Protein AF-A0A3N0J181-F1 (afdb_monomer_lite)

InterPro domains:
  IPR013321 Arc-type ribbon-helix-helix [G3DSA:1.10.1220.10] (3-51)

Structure (mmCIF, N/CA/C/O backbone):
data_AF-A0A3N0J181-F1
#
_entry.id   AF-A0A3N0J181-F1
#
loop_
_atom_site.group_PDB
_atom_site.id
_atom_site.type_symbol
_atom_site.label_atom_id
_atom_site.label_alt_id
_atom_site.label_comp_id
_atom_site.label_asym_id
_atom_site.label_entity_id
_atom_site.label_seq_id
_atom_site.pdbx_PDB_ins_code
_atom_site.Cartn_x
_atom_site.Cartn_y
_atom_site.Cartn_z
_atom_site.occupancy
_atom_site.B_iso_or_equiv
_atom_site.auth_seq_id
_atom_site.auth_comp_id
_atom_site.auth_asym_id
_atom_site.auth_atom_id
_atom_site.pdbx_PDB_model_num
ATOM 1 N N . MET A 1 1 ? -23.253 -2.675 42.049 1.00 45.16 1 MET A N 1
ATOM 2 C CA . MET A 1 1 ? -23.308 -2.747 40.576 1.00 45.16 1 MET A CA 1
ATOM 3 C C . MET A 1 1 ? -21.968 -2.260 40.051 1.00 45.16 1 MET A C 1
ATOM 5 O O . MET A 1 1 ? -21.766 -1.061 39.927 1.00 45.16 1 MET A O 1
ATOM 9 N N . THR A 1 2 ? -21.003 -3.159 39.881 1.00 50.66 2 THR A N 1
ATOM 10 C CA . THR A 1 2 ? -19.735 -2.849 39.208 1.00 50.66 2 THR A CA 1
ATOM 11 C C . THR A 1 2 ? -20.042 -2.689 37.723 1.00 50.66 2 THR A C 1
ATOM 13 O O . THR A 1 2 ? -20.605 -3.595 37.118 1.00 50.66 2 THR A O 1
ATOM 16 N N . SER A 1 3 ? -19.765 -1.514 37.157 1.00 55.97 3 SER A N 1
ATOM 17 C CA . SER A 1 3 ? -19.936 -1.277 35.722 1.00 55.97 3 SER A CA 1
ATOM 18 C C . SER A 1 3 ? -18.940 -2.153 34.963 1.00 55.97 3 SER A C 1
ATOM 20 O O . SER A 1 3 ? -17.737 -1.992 35.158 1.00 55.97 3 SER A O 1
ATOM 22 N N . ASP A 1 4 ? -19.423 -3.059 34.111 1.00 84.25 4 ASP A N 1
ATOM 23 C CA . ASP A 1 4 ? -18.606 -3.963 33.279 1.00 84.25 4 ASP A CA 1
ATOM 24 C C . ASP A 1 4 ? -18.040 -3.234 32.044 1.00 84.25 4 ASP A C 1
ATOM 2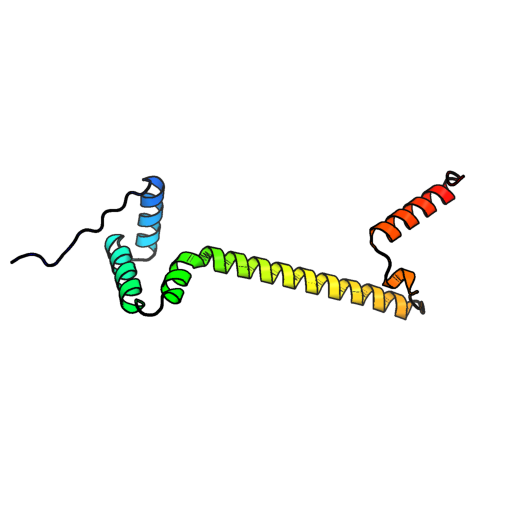6 O O . ASP A 1 4 ? -18.118 -3.676 30.901 1.00 84.25 4 ASP A O 1
ATOM 30 N N . THR A 1 5 ? -17.556 -2.012 32.262 1.00 84.94 5 THR A N 1
ATOM 31 C CA . THR A 1 5 ? -17.083 -1.108 31.215 1.00 84.94 5 THR A CA 1
ATOM 32 C C . THR A 1 5 ? -15.667 -0.673 31.536 1.00 84.94 5 THR A C 1
ATOM 34 O O . THR A 1 5 ? -15.432 -0.019 32.555 1.00 84.94 5 THR A O 1
ATOM 37 N N . VAL A 1 6 ? -14.736 -0.984 30.641 1.00 91.38 6 VAL A N 1
ATOM 38 C CA . VAL A 1 6 ? -13.336 -0.556 30.729 1.00 91.38 6 VAL A CA 1
ATOM 39 C C . VAL A 1 6 ? -13.058 0.600 29.768 1.00 91.38 6 VAL A C 1
ATOM 41 O O . VAL A 1 6 ? -13.723 0.753 28.743 1.00 91.38 6 VAL A O 1
ATOM 44 N N . GLN A 1 7 ? -12.078 1.439 30.106 1.00 90.31 7 GLN A N 1
ATOM 45 C CA . GLN A 1 7 ? -11.641 2.548 29.256 1.00 90.31 7 GLN A CA 1
ATOM 46 C C . GLN A 1 7 ? -10.462 2.131 28.372 1.00 90.31 7 GLN A C 1
ATOM 48 O O . GLN A 1 7 ? -9.544 1.452 28.828 1.00 90.31 7 GLN A O 1
ATOM 53 N N . ILE A 1 8 ? -10.460 2.604 27.124 1.00 89.56 8 ILE A N 1
ATOM 54 C CA . ILE A 1 8 ? -9.322 2.500 26.206 1.00 89.56 8 ILE A CA 1
ATOM 55 C C . ILE A 1 8 ? -8.655 3.873 26.142 1.00 89.56 8 ILE A C 1
ATOM 57 O O . ILE A 1 8 ? -9.269 4.842 25.698 1.00 89.56 8 ILE A O 1
ATOM 61 N N . ASN A 1 9 ? -7.396 3.950 26.574 1.00 91.94 9 ASN A N 1
ATOM 62 C CA . ASN A 1 9 ? -6.616 5.184 26.584 1.00 91.94 9 ASN A CA 1
ATOM 63 C C . ASN A 1 9 ? -5.461 5.079 25.584 1.00 91.94 9 ASN A C 1
ATOM 65 O O . ASN A 1 9 ? -4.569 4.250 25.751 1.00 91.94 9 ASN A O 1
ATOM 69 N N . ALA A 1 10 ? -5.456 5.943 24.569 1.00 89.25 10 ALA A N 1
ATOM 70 C CA . ALA A 1 10 ? -4.390 6.035 23.576 1.00 89.25 10 ALA A CA 1
ATOM 71 C C . ALA A 1 10 ? -3.928 7.489 23.422 1.00 89.25 10 ALA A C 1
ATOM 73 O O . ALA A 1 10 ? -4.743 8.413 23.384 1.00 89.25 10 ALA A O 1
ATOM 74 N N . ARG A 1 11 ? -2.611 7.699 23.330 1.00 94.94 11 ARG A N 1
ATOM 75 C CA . ARG A 1 11 ? -2.034 9.018 23.039 1.00 94.94 11 ARG A CA 1
ATOM 76 C C . ARG A 1 11 ? -1.974 9.207 21.529 1.00 94.94 11 ARG A C 1
ATOM 78 O O . ARG A 1 11 ? -1.340 8.417 20.841 1.00 94.94 11 ARG A O 1
ATOM 85 N N . ILE A 1 12 ? -2.599 10.269 21.034 1.00 93.69 12 ILE A N 1
ATOM 86 C CA . ILE A 1 12 ? -2.592 10.649 19.618 1.00 93.69 12 ILE A CA 1
ATOM 87 C C . ILE A 1 12 ? -2.294 12.140 19.484 1.00 93.69 12 ILE A C 1
ATOM 89 O O . ILE A 1 12 ? -2.544 12.915 20.411 1.00 93.69 12 ILE A O 1
ATOM 93 N N . SER A 1 13 ? -1.752 12.556 18.339 1.00 96.56 13 SER A N 1
ATOM 94 C CA . SER A 1 13 ? -1.513 13.977 18.098 1.00 96.56 13 SER A CA 1
ATOM 95 C C . SER A 1 13 ? -2.842 14.720 17.938 1.00 96.56 13 SER A C 1
ATOM 97 O O . SER A 1 13 ? -3.790 14.220 17.329 1.00 96.56 13 SER A O 1
ATOM 99 N N . ARG A 1 14 ? -2.907 15.942 18.473 1.00 94.94 14 ARG A N 1
ATOM 100 C CA . ARG A 1 14 ? -4.072 16.827 18.336 1.00 94.94 14 ARG A CA 1
ATOM 101 C C . ARG A 1 14 ? -4.538 16.999 16.877 1.00 94.94 14 ARG A C 1
ATOM 103 O O . ARG A 1 14 ? -5.715 16.747 16.633 1.00 94.94 14 ARG A O 1
ATOM 110 N N . PRO A 1 15 ? -3.670 17.332 15.898 1.00 95.69 15 PRO A N 1
ATOM 111 C CA . PRO A 1 15 ? -4.130 17.525 14.521 1.00 95.69 15 PRO A CA 1
ATOM 112 C C . PRO A 1 15 ? -4.635 16.229 13.876 1.00 95.69 15 PRO A C 1
ATOM 114 O O . PRO A 1 15 ? -5.501 16.273 13.007 1.00 95.69 15 PRO A O 1
ATOM 117 N N . LEU A 1 16 ? -4.117 15.064 14.285 1.00 92.19 16 LEU A N 1
ATOM 118 C CA . LEU A 1 16 ? -4.641 13.781 13.822 1.00 92.19 16 LEU A CA 1
ATOM 119 C C . LEU A 1 16 ? -6.033 13.515 14.402 1.00 92.19 16 LEU A C 1
ATOM 121 O O . LEU A 1 16 ? -6.920 13.096 13.662 1.00 92.19 16 LEU A O 1
ATOM 125 N N . LYS A 1 17 ? -6.233 13.805 15.694 1.00 93.50 17 LYS A N 1
ATOM 126 C CA . LYS A 1 17 ? -7.537 13.678 16.352 1.00 93.50 17 LYS A CA 1
ATOM 127 C C . LYS A 1 17 ? -8.602 14.524 15.661 1.00 93.50 17 LYS A C 1
ATOM 129 O O . LYS A 1 17 ? -9.653 14.005 15.323 1.00 93.50 17 LYS A O 1
ATOM 134 N N . GLU A 1 18 ? -8.312 15.797 15.418 1.00 95.31 18 GLU A N 1
ATOM 135 C CA . GLU A 1 18 ? -9.269 16.734 14.818 1.00 95.31 18 GLU A CA 1
ATOM 136 C C . GLU A 1 18 ? -9.677 16.309 13.401 1.00 95.31 18 GLU A C 1
ATOM 138 O O . GLU A 1 18 ? -10.864 16.275 13.078 1.00 95.31 18 GLU A O 1
ATOM 143 N N . ARG A 1 19 ? -8.707 15.914 12.561 1.00 95.62 19 ARG A N 1
ATOM 144 C CA . ARG A 1 19 ? -9.008 15.399 11.215 1.00 95.62 19 ARG A CA 1
ATOM 145 C C . ARG A 1 19 ? -9.799 14.093 11.261 1.00 95.62 19 ARG A C 1
ATOM 147 O O . ARG A 1 19 ? -10.712 13.918 10.457 1.00 95.62 19 ARG A O 1
ATOM 154 N N . GLY A 1 20 ? -9.443 13.196 12.180 1.00 93.75 20 GLY A N 1
ATOM 155 C CA . GLY A 1 20 ? -10.118 11.914 12.366 1.00 93.75 20 GLY A CA 1
ATOM 156 C C . GLY A 1 20 ? -11.564 12.083 12.824 1.00 93.75 20 GLY A C 1
ATOM 157 O O . GLY A 1 20 ? -12.461 11.531 12.195 1.00 93.75 20 GLY A O 1
ATOM 158 N N . ASP A 1 21 ? -11.802 12.893 13.856 1.00 95.38 21 ASP A N 1
ATOM 159 C CA . ASP A 1 21 ? -13.143 13.165 14.385 1.00 95.38 21 ASP A CA 1
ATOM 160 C C . ASP A 1 21 ? -14.049 13.755 13.288 1.00 95.38 21 ASP A C 1
ATOM 162 O O . ASP A 1 21 ? -15.142 13.245 13.054 1.00 95.38 21 ASP A O 1
ATOM 166 N N . ALA A 1 22 ? -13.556 14.739 12.525 1.00 95.69 22 ALA A N 1
ATOM 167 C CA . ALA A 1 22 ? -14.309 15.333 11.419 1.00 95.69 22 ALA A CA 1
ATOM 168 C C . ALA A 1 22 ? -14.616 14.334 10.286 1.00 95.69 22 ALA A C 1
ATOM 170 O O . ALA A 1 22 ? -15.665 14.415 9.646 1.00 95.69 22 ALA A O 1
ATOM 171 N N . ALA A 1 23 ? -13.706 13.401 9.994 1.00 95.69 23 ALA A N 1
ATOM 172 C CA . ALA A 1 23 ? -13.942 12.357 8.998 1.00 95.69 23 ALA A CA 1
ATOM 173 C C . ALA A 1 23 ? -14.985 11.335 9.478 1.00 95.69 23 ALA A C 1
ATOM 175 O O . ALA A 1 23 ? -15.866 10.955 8.706 1.00 95.69 23 ALA A O 1
ATOM 176 N N . LEU A 1 24 ? -14.922 10.933 10.751 1.00 95.94 24 LEU A N 1
ATOM 177 C CA . LEU A 1 24 ? -15.883 10.012 11.357 1.00 95.94 24 LEU A CA 1
ATOM 178 C C . LEU A 1 24 ? -17.286 10.621 11.425 1.00 95.94 24 LEU A C 1
ATOM 180 O O . LEU A 1 24 ? -18.249 9.954 11.051 1.00 95.94 24 LEU A O 1
ATOM 184 N N . GLU A 1 25 ? -17.400 11.896 11.803 1.00 95.75 25 GLU A N 1
ATOM 185 C CA . GLU A 1 25 ? -18.680 12.609 11.816 1.00 95.75 25 GLU A CA 1
ATOM 186 C C . GLU A 1 25 ? -19.308 12.679 10.421 1.00 95.75 25 GLU A C 1
ATOM 188 O O . GLU A 1 25 ? -20.494 12.388 10.268 1.00 95.75 25 GLU A O 1
ATOM 193 N N . ARG A 1 26 ? -18.516 12.977 9.379 1.00 95.12 26 ARG A N 1
ATOM 194 C CA . ARG A 1 26 ? -18.991 12.945 7.981 1.00 95.12 26 ARG A CA 1
ATOM 195 C C . ARG A 1 26 ? -19.471 11.560 7.550 1.00 95.12 26 ARG A C 1
ATOM 197 O O . ARG A 1 26 ? -20.378 11.467 6.731 1.00 95.12 26 ARG A O 1
ATOM 204 N N . ALA A 1 27 ? -18.880 10.501 8.099 1.00 94.50 27 ALA A N 1
ATOM 205 C CA . ALA A 1 27 ? -19.298 9.121 7.875 1.00 94.50 27 ALA A CA 1
ATOM 206 C C . ALA A 1 27 ? -20.475 8.680 8.774 1.00 94.50 27 ALA A C 1
ATOM 208 O O . ALA A 1 27 ? -20.914 7.536 8.677 1.00 94.50 27 ALA A O 1
ATOM 209 N N . GLY A 1 28 ? -20.996 9.561 9.640 1.00 95.44 28 GLY A N 1
ATOM 210 C CA . GLY A 1 28 ? -22.131 9.277 10.523 1.00 95.44 28 GLY A CA 1
ATOM 211 C C . GLY A 1 28 ? -21.773 8.521 11.806 1.00 95.44 28 GLY A C 1
ATOM 212 O O . GLY A 1 28 ? -22.652 7.922 12.427 1.00 95.44 28 GLY A O 1
ATOM 213 N N . TYR A 1 29 ? -20.504 8.533 12.217 1.00 95.44 29 TYR A N 1
ATOM 214 C CA . TYR A 1 29 ? -20.027 7.847 13.417 1.00 95.44 29 TYR A CA 1
ATOM 215 C C . TYR A 1 29 ? -19.430 8.819 14.431 1.00 95.44 29 TYR A C 1
ATOM 217 O O . TYR A 1 29 ? -18.648 9.700 14.085 1.00 95.44 29 TYR A O 1
ATOM 225 N N . SER A 1 30 ? -19.714 8.602 15.717 1.00 94.50 30 SER A N 1
ATOM 226 C CA . SER A 1 30 ? -18.914 9.220 16.775 1.00 94.50 30 SER A CA 1
ATOM 227 C C . SER A 1 30 ? -17.577 8.485 16.951 1.00 94.50 30 SER A C 1
ATOM 229 O O . SER A 1 30 ? -17.502 7.272 16.709 1.00 94.50 30 SER A O 1
ATOM 231 N N . PRO A 1 31 ? -16.527 9.156 17.458 1.00 92.44 31 PRO A N 1
ATOM 232 C CA . PRO A 1 31 ? -15.235 8.518 17.715 1.00 92.44 31 PRO A CA 1
ATOM 233 C C . PRO A 1 31 ? -15.341 7.250 18.573 1.00 92.44 31 PRO A C 1
ATOM 235 O O . PRO A 1 31 ? -14.741 6.222 18.265 1.00 92.44 31 PRO A O 1
ATOM 238 N N . SER A 1 32 ? -16.174 7.268 19.617 1.00 91.94 32 SER A N 1
ATOM 239 C CA . SER A 1 32 ? -16.383 6.099 20.478 1.00 91.94 32 SER A CA 1
ATOM 240 C C . SER A 1 32 ? -17.119 4.954 19.776 1.00 91.94 32 SER A C 1
ATOM 242 O O . SER A 1 32 ? -16.866 3.793 20.088 1.00 91.94 32 SER A O 1
ATOM 244 N N . GLN A 1 33 ? -18.036 5.241 18.844 1.00 93.88 33 GLN A N 1
ATOM 245 C CA . GLN A 1 33 ? -18.685 4.198 18.039 1.00 93.88 33 GLN A CA 1
ATOM 246 C C . GLN A 1 33 ? -17.690 3.532 17.090 1.00 93.88 33 GLN A C 1
ATOM 248 O O . GLN A 1 33 ? -17.687 2.306 16.995 1.00 93.88 33 GLN A O 1
ATOM 253 N N . ALA A 1 34 ? -16.831 4.319 16.441 1.00 93.81 34 ALA A N 1
ATOM 254 C CA . ALA A 1 34 ? -15.795 3.801 15.556 1.00 93.81 34 ALA A CA 1
ATOM 255 C C . ALA A 1 34 ? -14.799 2.907 16.313 1.00 93.81 34 ALA A C 1
ATOM 257 O O . ALA A 1 34 ? -14.525 1.791 15.878 1.00 93.81 34 ALA A O 1
ATOM 258 N N . ILE A 1 35 ? -14.338 3.346 17.491 1.00 93.12 35 ILE A N 1
ATOM 259 C CA . ILE A 1 35 ? -13.445 2.552 18.350 1.00 93.12 35 ILE A CA 1
ATOM 260 C C . ILE A 1 35 ? -14.119 1.248 18.789 1.00 93.12 35 ILE A C 1
ATOM 262 O O . ILE A 1 35 ? -13.512 0.188 18.683 1.00 93.12 35 ILE A O 1
ATOM 266 N N . ARG A 1 36 ? -15.382 1.279 19.233 1.00 93.69 36 ARG A N 1
ATOM 267 C CA . ARG A 1 36 ? -16.090 0.040 19.605 1.00 93.69 36 ARG A CA 1
ATOM 268 C C . ARG A 1 36 ? -16.199 -0.931 18.433 1.00 93.69 36 ARG A C 1
ATOM 270 O O . ARG A 1 36 ? -15.831 -2.085 18.586 1.00 93.69 36 ARG A O 1
ATOM 277 N N . LYS A 1 37 ? -16.584 -0.446 17.248 1.00 94.06 37 LYS A N 1
ATOM 278 C CA . LYS A 1 37 ? -16.647 -1.272 16.031 1.00 94.06 37 LYS A CA 1
ATOM 279 C C . LYS A 1 37 ? -15.296 -1.878 15.653 1.00 94.06 37 LYS A C 1
ATOM 281 O O . LYS A 1 37 ? -15.258 -3.014 15.192 1.00 94.06 37 LYS A O 1
ATOM 286 N N . LEU A 1 38 ? -14.201 -1.142 15.853 1.00 92.94 38 LEU A N 1
ATOM 287 C CA . LEU A 1 38 ? -12.851 -1.653 15.626 1.00 92.94 38 LEU A CA 1
ATOM 288 C C . LEU A 1 38 ? -12.535 -2.833 16.558 1.00 92.94 38 LEU A C 1
ATOM 290 O O . LEU A 1 38 ? -12.045 -3.865 16.103 1.00 92.94 38 LEU A O 1
ATOM 294 N N . TRP A 1 39 ? -12.855 -2.704 17.846 1.00 93.38 39 TRP A N 1
ATOM 295 C CA . TRP A 1 39 ? -12.665 -3.787 18.814 1.00 93.38 39 TRP A CA 1
ATOM 296 C C . TRP A 1 39 ? -13.613 -4.968 18.571 1.00 93.38 39 TRP A C 1
ATOM 298 O O . TRP A 1 39 ? -13.169 -6.110 18.662 1.00 93.38 39 TRP A O 1
ATOM 308 N N . ASP A 1 40 ? -14.866 -4.716 18.181 1.00 94.75 40 ASP A N 1
ATOM 309 C CA . ASP A 1 40 ? -15.818 -5.764 17.786 1.00 94.75 40 ASP A CA 1
ATOM 310 C C . ASP A 1 40 ? -15.285 -6.561 16.586 1.00 94.75 40 ASP A C 1
ATOM 312 O O . ASP A 1 40 ? -15.333 -7.790 16.572 1.00 94.75 40 ASP A O 1
ATOM 316 N N . PHE A 1 41 ? -14.729 -5.876 15.581 1.00 93.44 41 PHE A N 1
ATOM 317 C CA . PHE A 1 41 ? -14.121 -6.528 14.423 1.00 93.44 41 PHE A CA 1
ATOM 318 C C . PHE A 1 41 ? -12.927 -7.401 14.824 1.00 93.44 41 PHE A C 1
ATOM 320 O O . PHE A 1 41 ? -12.845 -8.554 14.395 1.00 93.44 41 PHE A O 1
ATOM 327 N N . ALA A 1 42 ? -12.025 -6.879 15.660 1.00 93.19 42 ALA A N 1
ATOM 328 C CA . ALA A 1 42 ? -10.865 -7.627 16.136 1.00 93.19 42 ALA A CA 1
ATOM 329 C C . ALA A 1 42 ? -11.279 -8.866 16.948 1.00 93.19 42 ALA A C 1
ATOM 331 O O . ALA A 1 42 ? -10.725 -9.944 16.741 1.00 93.19 42 ALA A O 1
ATOM 332 N N . ALA A 1 43 ? -12.287 -8.739 17.817 1.00 93.81 43 ALA A N 1
ATOM 333 C CA . ALA A 1 43 ? -12.815 -9.850 18.603 1.00 93.81 43 ALA A CA 1
ATOM 334 C C . ALA A 1 43 ? -13.454 -10.930 17.715 1.00 93.81 43 ALA A C 1
ATOM 336 O O . ALA A 1 43 ? -13.143 -12.113 17.855 1.00 93.81 43 ALA A O 1
ATOM 337 N N . ASN A 1 44 ? -14.282 -10.531 16.745 1.00 94.62 44 ASN A N 1
ATOM 338 C CA . ASN A 1 44 ? -14.937 -11.463 15.823 1.00 94.62 44 ASN A CA 1
ATOM 339 C C . ASN A 1 44 ? -13.938 -12.205 14.920 1.00 94.62 44 ASN A C 1
ATOM 341 O O . ASN A 1 44 ? -14.173 -13.352 14.543 1.00 94.62 44 ASN A O 1
ATOM 345 N N . ASN A 1 45 ? -12.800 -11.580 14.607 1.00 93.56 45 ASN A N 1
ATOM 346 C CA . ASN A 1 45 ? -11.742 -12.156 13.777 1.00 93.56 45 ASN A CA 1
ATOM 347 C C . ASN A 1 45 ? -10.548 -12.678 14.592 1.00 93.56 45 ASN A C 1
ATOM 349 O O . ASN A 1 45 ? -9.479 -12.897 14.028 1.00 93.56 45 ASN A O 1
ATOM 353 N N . ALA A 1 46 ? -10.706 -12.933 15.897 1.00 89.56 46 ALA A N 1
ATOM 354 C CA . ALA A 1 46 ? -9.608 -13.377 16.765 1.00 89.56 46 ALA A CA 1
ATOM 355 C C . ALA A 1 46 ? -8.922 -14.677 16.287 1.00 89.56 46 ALA A C 1
ATOM 357 O O . ALA A 1 46 ? -7.748 -14.907 16.563 1.00 89.56 46 ALA A O 1
ATOM 358 N N . HIS A 1 47 ? -9.641 -15.513 15.536 1.00 91.81 47 HIS A N 1
ATOM 359 C CA . HIS A 1 47 ? -9.143 -16.757 14.946 1.00 91.81 47 HIS A CA 1
ATOM 360 C C . HIS A 1 47 ? -8.478 -16.566 13.569 1.00 91.81 47 HIS A C 1
ATOM 362 O O . HIS A 1 47 ? -7.916 -17.513 13.022 1.00 91.81 47 HIS A O 1
ATOM 368 N N . ASN A 1 48 ? -8.527 -15.359 12.997 1.00 89.81 48 ASN A N 1
ATOM 369 C CA . ASN A 1 48 ? -7.969 -15.034 11.689 1.00 89.81 48 ASN A CA 1
ATOM 370 C C . ASN A 1 48 ? -7.105 -13.757 11.749 1.00 89.81 48 ASN A C 1
ATOM 372 O O . ASN A 1 48 ? -7.552 -12.671 11.365 1.00 89.81 48 ASN A O 1
ATOM 376 N N . PRO A 1 49 ? -5.830 -13.879 12.166 1.00 86.75 49 PRO A N 1
ATOM 377 C CA . PRO A 1 49 ? -4.913 -12.742 12.254 1.00 86.75 49 PRO A CA 1
ATOM 378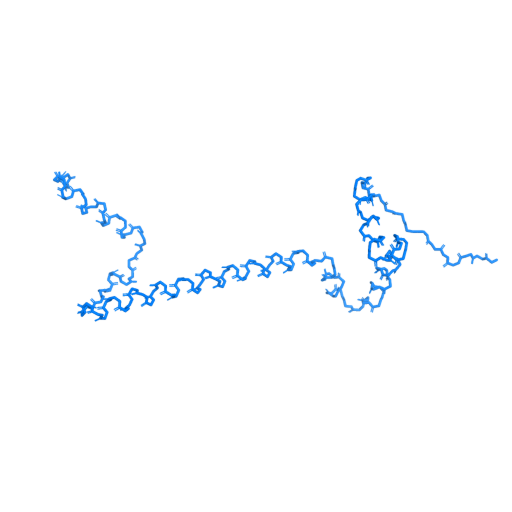 C C . PRO A 1 49 ? -4.708 -11.998 10.927 1.00 86.75 49 PRO A C 1
ATOM 380 O O . PRO A 1 49 ? -4.467 -10.793 10.937 1.00 86.75 49 PRO A O 1
ATOM 383 N N . ARG A 1 50 ? -4.840 -12.681 9.779 1.00 83.56 50 ARG A N 1
ATOM 384 C CA . ARG A 1 50 ? -4.698 -12.051 8.455 1.00 83.56 50 ARG A CA 1
ATOM 385 C C . ARG A 1 50 ? -5.822 -11.061 8.158 1.00 83.56 50 ARG A C 1
ATOM 387 O O . ARG A 1 50 ? -5.557 -10.013 7.581 1.00 83.56 50 ARG A O 1
ATOM 394 N N . ALA A 1 51 ? -7.053 -11.353 8.581 1.00 84.44 51 ALA A N 1
ATOM 395 C CA . ALA A 1 51 ? -8.179 -10.431 8.417 1.00 84.44 51 ALA A CA 1
ATOM 396 C C . ALA A 1 51 ? -7.977 -9.136 9.223 1.00 84.44 51 ALA A C 1
ATOM 398 O O . ALA A 1 51 ? -8.276 -8.047 8.738 1.00 84.44 51 ALA A O 1
ATOM 399 N N . ILE A 1 52 ? -7.403 -9.247 10.426 1.00 86.69 52 ILE A N 1
ATOM 400 C CA . ILE A 1 52 ? -7.042 -8.088 11.253 1.00 86.69 52 ILE A CA 1
ATOM 401 C C . ILE A 1 52 ? -5.919 -7.286 10.582 1.00 86.69 52 ILE A C 1
ATOM 403 O O . ILE A 1 52 ? -6.013 -6.067 10.491 1.00 86.69 52 ILE A O 1
ATOM 407 N N . GLN A 1 53 ? -4.888 -7.958 10.061 1.00 85.44 53 GLN A N 1
ATOM 408 C CA . GLN A 1 53 ? -3.788 -7.299 9.347 1.00 85.44 53 GLN A CA 1
ATOM 409 C C . GLN A 1 53 ? -4.266 -6.554 8.096 1.00 85.44 53 GLN A C 1
ATOM 411 O O . GLN A 1 53 ? -3.884 -5.405 7.910 1.00 85.44 53 GLN A O 1
ATOM 416 N N . SER A 1 54 ? -5.137 -7.154 7.280 1.00 83.31 54 SER A N 1
ATOM 417 C CA . SER A 1 54 ? -5.673 -6.514 6.067 1.00 83.31 54 SER A CA 1
ATOM 418 C C . SER A 1 54 ? -6.462 -5.234 6.379 1.00 83.31 54 SER A C 1
ATOM 420 O O . SER A 1 54 ? -6.307 -4.235 5.681 1.00 83.31 54 SER A O 1
ATOM 422 N N . MET A 1 55 ? -7.222 -5.201 7.482 1.00 84.25 55 MET A N 1
ATOM 423 C CA . MET A 1 55 ? -7.942 -3.993 7.907 1.00 84.25 55 MET A CA 1
ATOM 424 C C . MET A 1 55 ? -7.007 -2.795 8.153 1.00 84.25 55 MET A C 1
ATOM 426 O O . MET A 1 55 ? -7.368 -1.665 7.831 1.00 84.25 55 MET A O 1
ATOM 430 N N . PHE A 1 56 ? -5.819 -3.031 8.719 1.00 80.25 56 PHE A N 1
ATOM 431 C CA . PHE A 1 56 ? -4.834 -1.977 8.996 1.00 80.25 56 PHE A CA 1
ATOM 432 C C . PHE A 1 56 ? -3.827 -1.762 7.856 1.00 80.25 56 PHE A C 1
ATOM 434 O O . PHE A 1 56 ? -3.257 -0.682 7.751 1.00 80.25 56 PHE A O 1
ATOM 441 N N . GLY A 1 57 ? -3.614 -2.769 7.006 1.00 68.62 57 GLY A N 1
ATOM 442 C CA . GLY A 1 57 ? -2.658 -2.766 5.895 1.00 68.62 57 GLY A CA 1
ATOM 443 C C . GLY A 1 57 ? -3.225 -2.280 4.559 1.00 68.62 57 GLY A C 1
ATOM 444 O O . GLY A 1 57 ? -2.535 -2.369 3.548 1.00 68.62 57 GLY A O 1
ATOM 445 N N . ALA A 1 58 ? -4.461 -1.769 4.525 1.00 60.88 58 ALA A N 1
ATOM 446 C CA . ALA A 1 58 ? -5.143 -1.367 3.292 1.00 60.88 58 ALA A CA 1
ATOM 447 C C . ALA A 1 58 ? -4.357 -0.343 2.443 1.00 60.88 58 ALA A C 1
ATOM 449 O O . ALA A 1 58 ? -4.458 -0.372 1.217 1.00 60.88 58 ALA A O 1
ATOM 450 N N . GLU A 1 59 ? -3.548 0.524 3.063 1.00 58.69 59 GLU A N 1
ATOM 451 C CA . GLU A 1 59 ? -2.658 1.453 2.346 1.00 58.69 59 GLU A CA 1
ATOM 452 C C . GLU A 1 59 ? -1.494 0.728 1.654 1.00 58.69 59 GLU A C 1
ATOM 454 O O . GLU A 1 59 ? -1.171 1.027 0.506 1.00 58.69 59 GLU A O 1
ATOM 459 N N . GLU A 1 60 ? -0.905 -0.268 2.315 1.00 60.16 60 GLU A N 1
ATOM 460 C CA . GLU A 1 60 ? 0.200 -1.071 1.784 1.00 60.16 60 GLU A CA 1
ATOM 461 C C . GLU A 1 60 ? -0.293 -1.987 0.654 1.00 60.16 60 GLU A C 1
ATOM 463 O O . GLU A 1 60 ? 0.333 -2.095 -0.397 1.00 60.16 60 GLU A O 1
ATOM 468 N N . GLU A 1 61 ? -1.483 -2.569 0.819 1.00 61.25 61 GLU A N 1
ATOM 469 C CA . GLU A 1 61 ? -2.134 -3.397 -0.195 1.00 61.25 61 GLU A CA 1
ATOM 470 C C . GLU A 1 61 ? -2.596 -2.570 -1.409 1.00 61.25 61 GLU A C 1
ATOM 472 O O . GLU A 1 61 ? -2.509 -3.038 -2.543 1.00 61.25 61 GLU A O 1
ATOM 477 N N . SER A 1 62 ? -3.040 -1.322 -1.203 1.00 63.00 62 SER A N 1
ATOM 478 C CA . SER A 1 62 ? -3.342 -0.388 -2.298 1.00 63.00 62 SER A CA 1
ATOM 479 C C . SER A 1 62 ? -2.085 0.010 -3.061 1.00 63.00 62 SER A C 1
ATOM 481 O O . SER A 1 62 ? -2.068 -0.089 -4.282 1.00 63.00 62 SER A O 1
ATOM 483 N N . ALA A 1 63 ? -1.012 0.377 -2.357 1.00 68.44 63 ALA A N 1
ATOM 484 C CA . ALA A 1 63 ? 0.256 0.738 -2.984 1.00 68.44 63 ALA A CA 1
ATOM 485 C C . ALA A 1 63 ? 0.863 -0.428 -3.787 1.00 68.44 63 ALA A C 1
ATOM 487 O O . ALA A 1 63 ? 1.440 -0.217 -4.855 1.00 68.44 63 ALA A O 1
ATOM 488 N N . LEU A 1 64 ? 0.711 -1.665 -3.301 1.00 72.06 64 LEU A N 1
ATOM 489 C CA . LEU A 1 64 ? 1.130 -2.868 -4.023 1.00 72.06 64 LEU A CA 1
ATOM 490 C C . LEU A 1 64 ? 0.305 -3.097 -5.296 1.00 72.06 64 LEU A C 1
ATOM 492 O O . LEU A 1 64 ? 0.897 -3.373 -6.341 1.00 72.06 64 LEU A O 1
ATOM 496 N N . ARG A 1 65 ? -1.02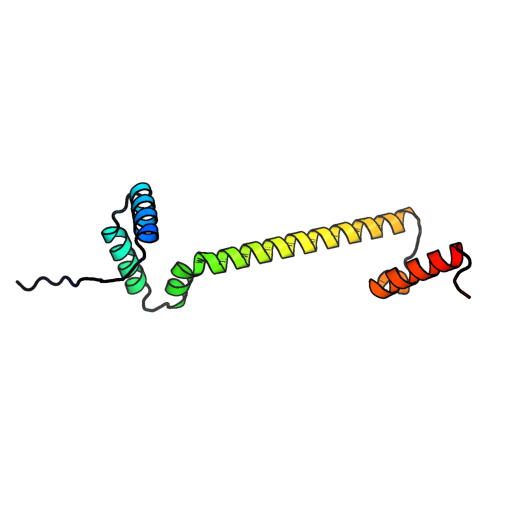6 -2.939 -5.233 1.00 73.25 65 ARG A N 1
ATOM 497 C CA . ARG A 1 65 ? -1.902 -3.026 -6.416 1.00 73.25 65 ARG A CA 1
ATOM 498 C C . ARG A 1 65 ? -1.566 -1.951 -7.447 1.00 73.25 65 ARG A C 1
ATOM 500 O O . ARG A 1 65 ? -1.351 -2.284 -8.608 1.00 73.25 65 ARG A O 1
ATOM 507 N N . ASP A 1 66 ? -1.408 -0.701 -7.020 1.00 75.75 66 ASP A N 1
ATOM 508 C CA . ASP A 1 66 ? -1.051 0.414 -7.905 1.00 75.75 66 ASP A CA 1
ATOM 509 C C . ASP A 1 66 ? 0.311 0.176 -8.587 1.00 75.75 66 ASP A C 1
ATOM 511 O O . ASP A 1 66 ? 0.486 0.422 -9.784 1.00 75.75 66 ASP A O 1
ATOM 515 N N . ALA A 1 67 ? 1.289 -0.359 -7.846 1.00 79.25 67 ALA A N 1
ATOM 516 C CA . ALA A 1 67 ? 2.597 -0.718 -8.391 1.00 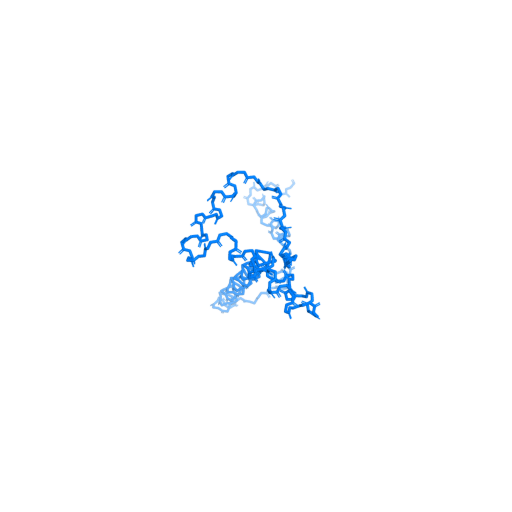79.25 67 ALA A CA 1
ATOM 517 C C . ALA A 1 67 ? 2.521 -1.885 -9.390 1.00 79.25 67 ALA A C 1
ATOM 519 O O . ALA A 1 67 ? 3.267 -1.912 -10.374 1.00 79.25 67 ALA A O 1
ATOM 520 N N . GLU A 1 68 ? 1.648 -2.862 -9.153 1.00 85.94 68 GLU A N 1
ATOM 521 C CA . GLU A 1 68 ? 1.428 -3.984 -10.062 1.00 85.94 68 GLU A CA 1
ATOM 522 C C . GLU A 1 68 ? 0.718 -3.550 -11.351 1.00 85.94 68 GLU A C 1
ATOM 524 O O . GLU A 1 68 ? 1.156 -3.930 -12.442 1.00 85.94 68 GLU A O 1
ATOM 529 N N . GLU A 1 69 ? -0.297 -2.692 -11.247 1.00 87.06 69 GLU A N 1
ATOM 530 C CA . GLU A 1 69 ? -0.977 -2.078 -12.390 1.00 87.06 69 GLU A CA 1
ATOM 531 C C . GLU A 1 69 ? -0.010 -1.238 -13.231 1.00 87.06 69 GLU A C 1
ATOM 533 O O . GLU A 1 69 ? 0.036 -1.377 -14.454 1.00 87.06 69 GLU A O 1
ATOM 538 N N . GLU A 1 70 ? 0.847 -0.433 -12.600 1.00 88.06 70 GLU A N 1
ATOM 539 C CA . GLU A 1 70 ? 1.878 0.332 -13.305 1.00 88.06 70 GLU A CA 1
ATOM 540 C C . GLU A 1 70 ? 2.873 -0.583 -14.037 1.00 88.06 70 GLU A C 1
ATOM 542 O O . GLU A 1 70 ? 3.219 -0.349 -15.199 1.00 88.06 70 GLU A O 1
ATOM 547 N N . ARG A 1 71 ? 3.297 -1.685 -13.405 1.00 86.38 71 ARG A N 1
ATOM 548 C CA . ARG A 1 71 ? 4.136 -2.702 -14.061 1.00 86.38 71 ARG A CA 1
ATOM 549 C C . ARG A 1 71 ? 3.409 -3.396 -15.210 1.00 86.38 71 ARG A C 1
ATOM 551 O O . ARG A 1 71 ? 4.058 -3.778 -16.184 1.00 86.38 71 ARG A O 1
ATOM 558 N N . ALA A 1 72 ? 2.101 -3.617 -15.107 1.00 90.69 72 ALA A N 1
ATOM 559 C CA . ALA A 1 72 ? 1.300 -4.192 -16.183 1.00 90.69 72 ALA A CA 1
ATOM 560 C C . ALA A 1 72 ? 1.205 -3.229 -17.375 1.00 90.69 72 ALA A C 1
ATOM 562 O O . ALA A 1 72 ? 1.513 -3.636 -18.495 1.00 90.69 72 ALA A O 1
ATOM 563 N N . ARG A 1 73 ? 0.918 -1.942 -17.128 1.00 90.81 73 ARG A N 1
ATOM 564 C CA . ARG A 1 73 ? 0.906 -0.894 -18.164 1.00 90.81 73 ARG A CA 1
ATOM 565 C C . ARG A 1 73 ? 2.244 -0.790 -18.891 1.00 90.81 73 ARG A C 1
ATOM 567 O O . ARG A 1 73 ? 2.276 -0.764 -20.118 1.00 90.81 73 ARG A O 1
ATOM 574 N N . ARG A 1 74 ? 3.360 -0.804 -18.153 1.00 89.81 74 ARG A N 1
ATOM 575 C CA . ARG A 1 74 ? 4.708 -0.790 -18.751 1.00 89.81 74 ARG A CA 1
ATOM 576 C C . ARG A 1 74 ? 4.976 -2.014 -19.623 1.00 89.81 74 ARG A C 1
ATOM 578 O O . ARG A 1 74 ? 5.507 -1.868 -20.718 1.00 89.81 74 ARG A O 1
ATOM 585 N N . ARG A 1 75 ? 4.593 -3.212 -19.169 1.00 90.50 75 ARG A N 1
ATOM 586 C CA . ARG A 1 75 ? 4.732 -4.448 -19.962 1.00 90.50 75 ARG A CA 1
ATOM 587 C C . ARG A 1 75 ? 3.900 -4.403 -21.240 1.00 90.50 75 ARG A C 1
ATOM 589 O O . ARG A 1 75 ? 4.371 -4.834 -22.288 1.00 90.50 75 ARG A O 1
ATOM 596 N N . GLU A 1 76 ? 2.682 -3.879 -21.163 1.00 92.56 76 GLU A N 1
ATOM 597 C CA . GLU A 1 76 ? 1.826 -3.728 -22.335 1.00 92.56 76 GLU A CA 1
ATOM 598 C C . GLU A 1 76 ? 2.401 -2.728 -23.344 1.00 92.56 76 GLU A C 1
ATOM 600 O O . GLU A 1 76 ? 2.412 -3.029 -24.538 1.00 92.56 76 GLU A O 1
ATOM 605 N N . ALA A 1 77 ? 2.936 -1.597 -22.872 1.00 93.19 77 ALA A N 1
ATOM 606 C CA . ALA A 1 77 ? 3.617 -0.619 -23.719 1.00 93.19 77 ALA A CA 1
ATOM 607 C C . ALA A 1 77 ? 4.818 -1.243 -24.446 1.00 93.19 77 ALA A C 1
ATOM 609 O O . ALA A 1 77 ? 4.861 -1.207 -25.670 1.00 93.19 77 ALA A O 1
ATOM 610 N N . ILE A 1 78 ? 5.708 -1.931 -23.719 1.00 90.75 78 ILE A N 1
ATOM 611 C CA . ILE A 1 78 ? 6.862 -2.630 -24.314 1.00 90.75 78 ILE A CA 1
ATOM 612 C C . ILE A 1 78 ? 6.405 -3.629 -25.381 1.00 90.75 78 ILE A C 1
ATOM 614 O O . ILE A 1 78 ? 6.951 -3.663 -26.480 1.00 90.75 78 ILE A O 1
ATOM 618 N N . ARG A 1 79 ? 5.371 -4.428 -25.093 1.00 90.62 79 ARG A N 1
ATOM 619 C CA . ARG A 1 79 ? 4.833 -5.397 -26.057 1.00 90.62 79 ARG A CA 1
ATOM 620 C C . ARG A 1 79 ? 4.295 -4.711 -27.313 1.00 90.62 79 ARG A C 1
ATOM 622 O O . ARG A 1 79 ? 4.506 -5.203 -28.418 1.00 90.62 79 ARG A O 1
ATOM 629 N N . LYS A 1 80 ? 3.585 -3.593 -27.152 1.00 92.94 80 LYS A N 1
ATOM 630 C CA . LYS A 1 80 ? 3.075 -2.807 -28.277 1.00 92.94 80 LYS A CA 1
ATOM 631 C C . LYS A 1 80 ? 4.223 -2.248 -29.117 1.00 92.94 80 LYS A C 1
ATOM 633 O O . LYS A 1 80 ? 4.172 -2.366 -30.337 1.00 92.94 80 LYS A O 1
ATOM 638 N N . ASP A 1 81 ? 5.249 -1.702 -28.477 1.00 90.19 81 ASP A N 1
ATOM 639 C CA . ASP A 1 81 ? 6.418 -1.140 -29.155 1.00 90.19 81 ASP A CA 1
ATOM 640 C C . ASP A 1 81 ? 7.171 -2.218 -29.946 1.00 90.19 81 ASP A C 1
ATOM 642 O O . ASP A 1 81 ? 7.491 -2.017 -31.118 1.00 90.19 81 ASP A O 1
ATOM 646 N N . MET A 1 82 ? 7.359 -3.406 -29.361 1.00 86.50 82 MET A N 1
ATOM 647 C CA . MET A 1 82 ? 7.948 -4.555 -30.059 1.00 86.50 82 MET A CA 1
ATOM 648 C C . MET A 1 82 ? 7.138 -4.961 -31.298 1.00 86.50 82 MET A C 1
ATOM 650 O O . MET A 1 82 ? 7.722 -5.237 -32.344 1.00 86.50 82 MET A O 1
ATOM 654 N N . ASN A 1 83 ? 5.804 -4.958 -31.210 1.00 89.94 83 ASN A N 1
ATOM 655 C CA . ASN A 1 83 ? 4.947 -5.273 -32.355 1.00 89.94 83 ASN A CA 1
ATOM 656 C C . ASN A 1 83 ? 5.054 -4.223 -33.471 1.00 89.94 83 ASN A C 1
ATOM 658 O O . ASN A 1 83 ? 5.026 -4.586 -34.642 1.00 89.94 83 ASN A O 1
ATOM 662 N N . ILE A 1 84 ? 5.196 -2.937 -33.129 1.00 92.25 84 ILE A N 1
ATOM 663 C CA . ILE A 1 84 ? 5.400 -1.864 -34.117 1.00 92.25 84 ILE A CA 1
ATOM 664 C C . ILE A 1 84 ? 6.715 -2.076 -34.873 1.00 92.25 84 ILE A C 1
ATOM 666 O O . ILE A 1 84 ? 6.756 -1.944 -36.094 1.00 92.25 84 ILE A O 1
ATOM 670 N N . VAL A 1 85 ? 7.789 -2.418 -34.156 1.00 87.75 85 VAL A N 1
ATOM 671 C CA . VAL A 1 85 ? 9.097 -2.693 -34.766 1.00 87.75 85 VAL A CA 1
ATOM 672 C C . VAL A 1 85 ? 9.029 -3.927 -35.672 1.00 87.75 85 VAL A C 1
ATOM 674 O O . VAL A 1 85 ? 9.534 -3.889 -36.792 1.00 87.75 85 VAL A O 1
ATOM 677 N N . ALA A 1 86 ? 8.362 -4.995 -35.225 1.00 87.12 86 ALA A N 1
ATOM 678 C CA . ALA A 1 86 ? 8.170 -6.204 -36.023 1.00 87.12 86 ALA A CA 1
ATOM 679 C C . ALA A 1 86 ? 7.384 -5.935 -37.323 1.00 87.12 86 ALA A C 1
ATOM 681 O O . ALA A 1 86 ? 7.834 -6.340 -38.394 1.00 87.12 86 ALA A O 1
ATOM 682 N N . ASP A 1 87 ? 6.273 -5.193 -37.251 1.00 91.75 87 ASP A N 1
ATOM 683 C CA . ASP A 1 87 ? 5.477 -4.797 -38.426 1.00 91.75 87 ASP A CA 1
ATOM 684 C C . ASP A 1 87 ? 6.292 -3.941 -39.410 1.00 91.75 87 ASP A C 1
ATOM 686 O O . ASP A 1 87 ? 6.236 -4.135 -40.625 1.00 91.75 87 ASP A O 1
ATOM 690 N N . ALA A 1 88 ? 7.116 -3.021 -38.898 1.00 91.25 88 ALA A N 1
ATOM 691 C CA . ALA A 1 88 ? 7.997 -2.212 -39.734 1.00 91.25 88 ALA A CA 1
ATOM 692 C C . ALA A 1 88 ? 9.029 -3.068 -40.488 1.00 91.25 88 ALA A C 1
ATOM 694 O O . ALA A 1 88 ? 9.256 -2.837 -41.678 1.00 91.25 88 ALA A O 1
ATOM 695 N N . TYR A 1 89 ? 9.627 -4.065 -39.828 1.00 89.56 89 TYR A N 1
ATOM 696 C CA . TYR A 1 89 ? 10.544 -5.000 -40.481 1.00 89.56 89 TYR A CA 1
ATOM 697 C C . TYR A 1 89 ? 9.847 -5.809 -41.581 1.00 89.56 89 TYR A C 1
ATOM 699 O O . TYR A 1 89 ? 10.373 -5.885 -42.695 1.00 89.56 89 TYR A O 1
ATOM 707 N N . GLU A 1 90 ? 8.648 -6.334 -41.311 1.00 91.31 90 GLU A N 1
ATOM 708 C CA . GLU A 1 90 ? 7.854 -7.094 -42.283 1.00 91.31 90 GLU A CA 1
ATOM 709 C C . GLU A 1 90 ? 7.507 -6.248 -43.517 1.00 91.31 90 GLU A C 1
ATOM 711 O O . GLU A 1 90 ? 7.780 -6.649 -44.650 1.00 91.31 90 GLU A O 1
ATOM 716 N N . ARG A 1 91 ? 6.994 -5.029 -43.312 1.00 93.81 91 ARG A N 1
ATOM 717 C CA . ARG A 1 91 ? 6.626 -4.107 -44.401 1.00 93.81 91 ARG A CA 1
ATOM 718 C C . ARG A 1 91 ? 7.812 -3.683 -45.263 1.00 93.81 91 ARG A C 1
ATOM 720 O O . ARG A 1 91 ? 7.634 -3.408 -46.448 1.00 93.81 91 ARG A O 1
ATOM 727 N N . CYS A 1 92 ? 9.004 -3.613 -44.678 1.00 93.44 92 CYS A N 1
ATOM 728 C CA . CYS A 1 92 ? 10.235 -3.275 -45.387 1.00 93.44 92 CYS A CA 1
ATOM 729 C C . CYS A 1 92 ? 10.942 -4.502 -45.991 1.00 93.44 92 CYS A C 1
ATOM 731 O O . CYS A 1 92 ? 11.964 -4.333 -46.653 1.00 93.44 92 CYS A O 1
ATOM 733 N N . GLY A 1 93 ? 10.435 -5.723 -45.769 1.00 93.44 93 GLY A N 1
ATOM 734 C CA . GLY A 1 93 ? 11.078 -6.960 -46.222 1.00 93.44 93 GLY A CA 1
ATOM 735 C C . GLY A 1 93 ? 12.443 -7.213 -45.571 1.00 93.44 93 GLY A C 1
ATOM 736 O O . GLY A 1 93 ? 13.298 -7.877 -46.155 1.00 93.44 93 GLY A O 1
ATOM 737 N N . ILE A 1 94 ? 12.675 -6.653 -44.383 1.00 91.50 94 ILE A N 1
ATOM 738 C CA . ILE A 1 94 ? 13.941 -6.762 -43.661 1.00 91.50 94 ILE A CA 1
ATOM 739 C C . ILE A 1 94 ? 13.849 -7.953 -42.712 1.00 91.50 94 ILE A C 1
ATOM 741 O O . ILE A 1 94 ? 12.945 -8.035 -41.885 1.00 91.50 94 ILE A O 1
ATOM 745 N N . THR A 1 95 ? 14.819 -8.859 -42.796 1.00 88.62 95 THR A N 1
ATOM 746 C CA . THR A 1 95 ? 14.994 -9.913 -41.790 1.00 88.62 95 THR A CA 1
ATOM 747 C C . THR A 1 95 ? 15.921 -9.390 -40.690 1.00 88.62 95 THR A C 1
ATOM 749 O O . THR A 1 95 ? 17.066 -9.051 -41.005 1.00 88.62 95 THR A O 1
ATOM 752 N N . PRO A 1 96 ? 15.467 -9.295 -39.426 1.00 82.94 96 PRO A N 1
ATOM 753 C CA . PRO A 1 96 ? 16.324 -8.882 -38.319 1.00 82.94 96 PRO A CA 1
ATOM 754 C C . PRO A 1 96 ? 17.523 -9.822 -38.177 1.00 82.94 96 PRO A C 1
ATOM 756 O O . PRO A 1 96 ? 17.384 -11.042 -38.283 1.00 82.94 96 PRO A O 1
ATOM 759 N N . SER A 1 97 ? 18.707 -9.265 -37.929 1.00 85.19 97 SER A N 1
ATOM 760 C CA . SER A 1 97 ? 19.887 -10.062 -37.600 1.00 85.19 97 SER A CA 1
ATOM 761 C C . SER A 1 97 ? 19.860 -10.484 -36.130 1.00 85.19 97 SER A C 1
ATOM 763 O O . SER A 1 97 ? 19.217 -9.842 -35.289 1.00 85.19 97 SER A O 1
ATOM 765 N N . ASP A 1 98 ? 20.610 -11.540 -35.811 1.00 84.88 98 ASP A N 1
ATOM 766 C CA . ASP A 1 98 ? 20.809 -12.003 -34.433 1.00 84.88 98 ASP A CA 1
ATOM 767 C C . ASP A 1 98 ? 21.297 -10.864 -33.521 1.00 84.88 98 ASP A C 1
ATOM 769 O O . ASP A 1 98 ? 20.754 -10.640 -32.442 1.00 84.88 98 ASP A O 1
ATOM 773 N N . TRP A 1 99 ? 22.223 -10.043 -34.023 1.00 82.94 99 TRP A N 1
ATOM 774 C CA . TRP A 1 99 ? 22.717 -8.868 -33.311 1.00 82.94 99 TRP A CA 1
ATOM 775 C C . TRP A 1 99 ? 21.616 -7.832 -33.046 1.00 82.94 99 TRP A C 1
ATOM 777 O O . TRP A 1 99 ? 21.445 -7.416 -31.909 1.00 82.94 99 TRP A O 1
ATOM 787 N N . THR A 1 100 ? 20.801 -7.460 -34.040 1.00 76.69 100 THR A N 1
ATOM 788 C CA . THR A 1 100 ? 19.700 -6.495 -33.813 1.00 76.69 100 THR A CA 1
ATOM 789 C C . THR A 1 100 ? 18.620 -7.004 -32.855 1.00 76.69 100 THR A C 1
ATOM 791 O O . THR A 1 100 ? 17.909 -6.199 -32.261 1.00 76.69 100 THR A O 1
ATOM 794 N N . THR A 1 101 ? 18.504 -8.322 -32.688 1.00 81.00 101 THR A N 1
ATOM 795 C CA . THR A 1 101 ? 17.529 -8.939 -31.779 1.00 81.00 101 THR A CA 1
ATOM 796 C C . THR A 1 101 ? 18.067 -9.045 -30.349 1.00 81.00 101 THR A C 1
ATOM 798 O O . THR A 1 101 ? 17.297 -8.920 -29.399 1.00 81.00 101 THR A O 1
ATOM 801 N N . ASN A 1 102 ? 19.379 -9.254 -30.196 1.00 85.50 102 ASN A N 1
ATOM 802 C CA . ASN A 1 102 ? 20.000 -9.628 -28.923 1.00 85.50 102 ASN A CA 1
ATOM 803 C C . ASN A 1 102 ? 21.003 -8.606 -28.364 1.00 85.50 102 ASN A C 1
ATOM 805 O O . ASN A 1 102 ? 21.474 -8.794 -27.243 1.00 85.50 102 ASN A O 1
ATOM 809 N N . ALA A 1 103 ? 21.337 -7.539 -29.096 1.00 85.69 103 ALA A N 1
ATOM 810 C CA . ALA A 1 103 ? 22.250 -6.511 -28.606 1.00 85.69 103 ALA A CA 1
ATOM 811 C C . ALA A 1 103 ? 21.691 -5.828 -27.352 1.00 85.69 103 ALA A C 1
ATOM 813 O O . ALA A 1 103 ? 20.513 -5.474 -27.266 1.00 85.69 103 ALA A O 1
ATOM 814 N N . SER A 1 104 ? 22.560 -5.600 -26.374 1.00 88.06 104 SER A N 1
ATOM 815 C CA . SER A 1 104 ? 22.244 -4.763 -25.225 1.00 88.06 104 SER A CA 1
ATOM 816 C C . SER A 1 104 ? 22.122 -3.293 -25.638 1.00 88.06 104 SER A C 1
ATOM 818 O O . SER A 1 104 ? 22.661 -2.841 -26.649 1.00 88.06 104 SER A O 1
ATOM 820 N N . TYR A 1 105 ? 21.433 -2.502 -24.814 1.00 85.50 105 TYR A N 1
ATOM 821 C CA . TYR A 1 105 ? 21.336 -1.057 -25.036 1.00 85.50 105 TYR A CA 1
ATOM 822 C C . TYR A 1 105 ? 22.710 -0.366 -25.050 1.00 85.50 105 TYR A C 1
ATOM 824 O O . TYR A 1 105 ? 22.901 0.618 -25.761 1.00 85.50 105 TYR A O 1
ATOM 832 N N . GLU A 1 106 ? 23.661 -0.869 -24.262 1.00 92.12 106 GLU A N 1
ATOM 833 C CA . GLU A 1 106 ? 25.029 -0.352 -24.227 1.00 92.12 106 GLU A CA 1
ATOM 834 C C . GLU A 1 106 ? 25.748 -0.611 -25.553 1.00 92.12 106 GLU A C 1
ATOM 836 O O . GLU A 1 106 ? 26.243 0.334 -26.158 1.00 92.12 106 GLU A O 1
ATOM 841 N N . GLU A 1 107 ? 25.671 -1.834 -26.083 1.00 90.12 107 GLU A N 1
ATOM 842 C CA . GLU A 1 107 ? 26.239 -2.173 -27.394 1.00 90.12 107 GLU A CA 1
ATOM 843 C C . GLU A 1 107 ? 25.612 -1.354 -28.530 1.00 90.12 107 GLU A C 1
ATOM 845 O O . GLU A 1 107 ? 26.329 -0.862 -29.401 1.00 90.12 107 GLU A O 1
ATOM 850 N N . MET A 1 108 ? 24.288 -1.152 -28.516 1.00 89.88 108 MET A N 1
ATOM 851 C CA . MET A 1 108 ? 23.616 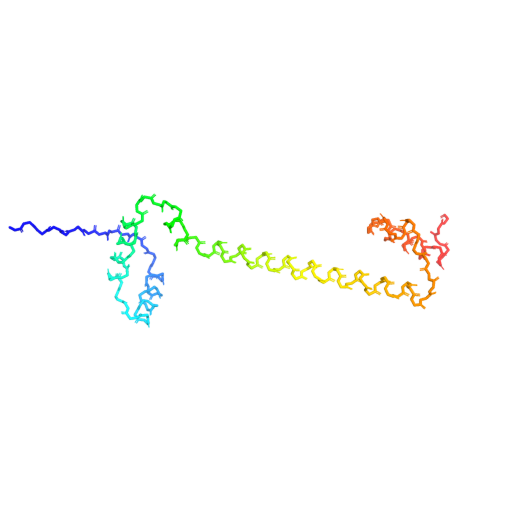-0.303 -29.509 1.00 89.88 108 MET A CA 1
ATOM 852 C C . MET A 1 108 ? 24.082 1.155 -29.423 1.00 89.88 108 MET A C 1
ATOM 854 O O . MET A 1 108 ? 24.307 1.802 -30.448 1.00 89.88 108 MET A O 1
ATOM 858 N N . ARG A 1 109 ? 24.232 1.688 -28.204 1.00 91.75 109 ARG A N 1
ATOM 859 C CA . ARG A 1 109 ? 24.725 3.051 -27.978 1.00 91.75 109 ARG A CA 1
ATOM 860 C C . ARG A 1 109 ? 26.163 3.226 -28.438 1.00 91.75 109 ARG A C 1
ATOM 862 O O . ARG A 1 109 ? 26.466 4.232 -29.076 1.00 91.75 109 ARG A O 1
ATOM 869 N N . ASP A 1 110 ? 27.028 2.282 -28.100 1.00 92.88 110 ASP A N 1
ATOM 870 C CA . ASP A 1 110 ? 28.439 2.327 -28.465 1.00 92.88 110 ASP A CA 1
ATOM 871 C C . ASP A 1 110 ? 28.595 2.201 -29.979 1.00 92.88 110 ASP A C 1
ATOM 873 O O . ASP A 1 110 ? 29.352 2.959 -30.584 1.00 92.88 110 ASP A O 1
ATOM 877 N N . TYR A 1 111 ? 27.797 1.343 -30.619 1.00 89.12 111 TYR A N 1
ATOM 878 C CA . TYR A 1 111 ? 27.744 1.255 -32.074 1.00 89.12 111 TYR A CA 1
ATOM 879 C C . TYR A 1 111 ? 27.324 2.586 -32.716 1.00 89.12 111 TYR A C 1
ATOM 881 O O . TYR A 1 111 ? 28.005 3.068 -33.622 1.00 89.12 111 TYR A O 1
ATOM 889 N N . ALA A 1 112 ? 26.259 3.223 -32.217 1.00 91.69 112 ALA A N 1
ATOM 890 C CA . ALA A 1 112 ? 25.804 4.526 -32.711 1.00 91.69 112 ALA A CA 1
ATOM 891 C C . ALA A 1 112 ? 26.846 5.642 -32.488 1.00 91.69 112 ALA A C 1
ATOM 893 O O . ALA A 1 112 ? 26.999 6.546 -33.314 1.00 91.69 112 ALA A O 1
ATOM 894 N N . LEU A 1 113 ? 27.596 5.589 -31.381 1.00 92.38 113 LEU A N 1
ATOM 895 C CA . LEU A 1 113 ? 28.697 6.515 -31.114 1.00 92.38 113 LEU A CA 1
ATOM 896 C C . LEU A 1 113 ? 29.859 6.304 -32.093 1.00 92.38 113 LEU A C 1
ATOM 898 O O . LEU A 1 113 ? 30.364 7.277 -32.653 1.00 92.38 113 LEU A O 1
ATOM 902 N N . LEU A 1 114 ? 30.259 5.052 -32.322 1.00 93.06 114 LEU A N 1
ATOM 903 C CA . LEU A 1 114 ? 31.308 4.693 -33.278 1.00 93.06 114 LEU A CA 1
ATOM 904 C C . LEU A 1 114 ? 30.932 5.092 -34.707 1.00 93.06 114 LEU A C 1
ATOM 906 O O . LEU A 1 114 ? 31.772 5.603 -35.443 1.00 93.06 114 LEU A O 1
ATOM 910 N N . GLU A 1 115 ? 29.669 4.910 -35.092 1.00 92.31 115 GLU A N 1
ATOM 911 C CA . GLU A 1 115 ? 29.136 5.388 -36.369 1.00 92.31 115 GLU A CA 1
ATOM 912 C C . GLU A 1 115 ? 29.299 6.907 -36.511 1.00 92.31 115 GLU A C 1
ATOM 914 O O . GLU A 1 115 ? 29.881 7.371 -37.490 1.00 92.31 115 GLU A O 1
ATOM 919 N N . ARG A 1 116 ? 28.932 7.685 -35.485 1.00 94.00 116 ARG A N 1
ATOM 920 C CA . ARG A 1 116 ? 29.142 9.142 -35.485 1.00 94.00 116 ARG A CA 1
ATOM 921 C C . ARG A 1 116 ? 30.605 9.576 -35.527 1.00 94.00 116 ARG A C 1
ATOM 923 O O . ARG A 1 116 ? 30.906 10.643 -36.067 1.00 94.00 116 ARG A O 1
ATOM 930 N N . LEU A 1 117 ? 31.507 8.829 -34.893 1.00 93.56 117 LEU A N 1
ATOM 931 C CA . LEU A 1 117 ? 32.941 9.127 -34.934 1.00 93.56 117 LEU A CA 1
ATOM 932 C C . LEU A 1 117 ? 33.497 8.890 -36.339 1.00 93.56 117 LEU A C 1
ATOM 934 O O . LEU A 1 117 ? 34.197 9.761 -36.855 1.00 93.56 117 LEU A O 1
ATOM 938 N N . ARG A 1 118 ? 33.087 7.794 -36.988 1.00 93.31 118 ARG A N 1
ATOM 939 C CA . ARG A 1 118 ? 33.384 7.500 -38.398 1.00 93.31 118 ARG A CA 1
ATOM 940 C C . ARG A 1 118 ? 32.913 8.600 -39.336 1.00 93.31 118 ARG A C 1
ATOM 942 O O . ARG A 1 118 ? 33.693 9.101 -40.138 1.00 93.31 118 ARG A O 1
ATOM 949 N N . GLU A 1 119 ? 31.661 9.033 -39.203 1.00 93.81 119 GLU A N 1
ATOM 950 C CA . GLU A 1 119 ? 31.102 10.128 -40.012 1.00 93.81 119 GLU A CA 1
ATOM 951 C C . GLU A 1 119 ? 31.891 11.439 -39.876 1.00 93.81 119 GLU A C 1
ATOM 953 O O . GLU A 1 119 ? 31.880 12.280 -40.775 1.00 93.81 119 GLU A O 1
ATOM 958 N N . ARG A 1 120 ? 32.583 11.623 -38.748 1.00 93.62 120 ARG A N 1
ATOM 959 C CA . ARG A 1 120 ? 33.411 12.796 -38.454 1.00 93.62 120 ARG A CA 1
ATOM 960 C C . ARG A 1 120 ? 34.900 12.593 -38.746 1.00 93.62 120 ARG A C 1
ATOM 962 O O . ARG A 1 120 ? 35.655 13.547 -38.573 1.00 93.62 120 ARG A O 1
ATOM 969 N N . GLY A 1 121 ? 35.316 11.400 -39.174 1.00 92.00 121 GLY A N 1
ATOM 970 C CA . GLY A 1 121 ? 36.722 11.043 -39.391 1.00 92.00 121 GLY A CA 1
ATOM 971 C C . GLY A 1 121 ? 37.557 11.034 -38.106 1.00 92.00 121 GLY A C 1
ATOM 972 O O . GLY A 1 121 ? 38.721 11.423 -38.131 1.00 92.00 121 GLY A O 1
ATOM 973 N N . LEU A 1 122 ? 36.942 10.674 -36.976 1.00 89.94 122 LEU A N 1
ATOM 974 C CA . LEU A 1 122 ? 37.538 10.683 -35.632 1.00 89.94 122 LEU A CA 1
ATOM 975 C C . LEU A 1 122 ? 37.702 9.269 -35.048 1.00 89.94 122 LEU A C 1
ATOM 977 O O . LEU A 1 122 ? 37.775 9.109 -33.833 1.00 89.94 122 LEU A O 1
ATOM 981 N N . ASP A 1 123 ? 37.685 8.245 -35.893 1.00 82.00 123 ASP A N 1
ATOM 982 C CA . ASP A 1 123 ? 37.733 6.828 -35.526 1.00 82.00 123 ASP A CA 1
ATOM 983 C C . ASP A 1 123 ? 39.133 6.191 -35.660 1.00 82.00 123 ASP A C 1
ATOM 985 O O . ASP A 1 123 ? 39.251 4.969 -35.561 1.00 82.00 123 ASP A O 1
ATOM 989 N N . GLY A 1 124 ? 40.173 7.010 -35.878 1.00 70.12 124 GLY A N 1
ATOM 990 C CA . GLY A 1 124 ? 41.580 6.605 -36.021 1.00 70.12 124 GLY A CA 1
ATOM 991 C C . GLY A 1 124 ? 42.460 6.899 -34.812 1.00 70.12 124 GLY A C 1
ATOM 992 O O . GLY A 1 124 ? 42.175 7.877 -34.084 1.00 70.12 124 GLY A O 1
#

Sequence (124 aa):
MTSDTVQINARISRPLKERGDAALERAGYSPSQAIRKLWDFAANNAHNPRAIQSMFGAEEESALRDAEEE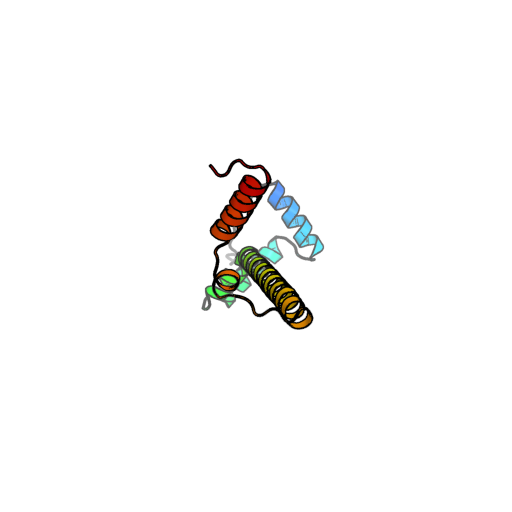RARRREAIRKDMNIVADAYERCGITPSDWTTNASYEEMRDYALLERLRERGLDG

pLDDT: mean 87.47, std 9.96, range [45.16, 96.56]

Radius of gyration: 30.52 Å; chains: 1; bounding box: 65×34×87 Å

Secondary structure (DSSP, 8-state):
-----PPP-----HHHHHHHHHHHHHTT--HHHHHHHHHHHHHHTTT-HHHHHHHHHHHHHHHHHHHHHHHHHHHHHHHHHHHHHHHHHHHTTPPPPHHHHH--HHHHHHHHHHHHHHHTT---

Foldseek 3Di:
DPPPDDDDDDDDDPVVVVVVQVVQVVVVHGPVRVVVVLVVQCVVCVVPVVSNVCVVCVVVVVVVVVVVVVVVVVVVVVVVVVVVVVVVCVVVVHDDDPCNVDPDPVRVVVVVVCVVCVVVVNND

Organism: NCBI:txid242230